Protein AF-A0A2H9VP97-F1 (afdb_monomer_lite)

Foldseek 3Di:
DPDADFAPVCVPPDADKWWKWKKKAWDPFKDWPWKDKLRHTDPQVVQADPVDNRMGIQPPPRIHIHGAHPQAMKIWTWMFGAAQIWMFMWMAINNHTFPDPRLIFGADNRGIGIDTDGTD

Structure (mmCIF, N/CA/C/O backbone):
data_AF-A0A2H9VP97-F1
#
_entry.id   AF-A0A2H9VP97-F1
#
loop_
_atom_site.group_PDB
_atom_site.id
_atom_site.type_symbol
_atom_site.label_atom_id
_atom_site.label_alt_id
_atom_site.label_comp_id
_atom_site.label_asym_id
_atom_site.label_entity_id
_atom_site.label_seq_id
_atom_site.pdbx_PDB_ins_code
_atom_site.Cartn_x
_atom_site.Cartn_y
_atom_site.Cartn_z
_atom_site.occupancy
_atom_site.B_iso_or_equiv
_atom_site.auth_seq_id
_atom_site.auth_comp_id
_atom_site.auth_asym_id
_atom_site.auth_atom_id
_atom_site.pdbx_PDB_model_num
ATOM 1 N N . MET A 1 1 ? -18.222 14.584 13.424 1.00 40.47 1 MET A N 1
ATOM 2 C CA . MET A 1 1 ? -17.107 13.736 12.941 1.00 40.47 1 MET A CA 1
ATOM 3 C C . MET A 1 1 ? -17.098 13.797 11.422 1.00 40.47 1 MET A C 1
ATOM 5 O O . MET A 1 1 ? -18.167 13.653 10.844 1.00 40.47 1 MET A O 1
ATOM 9 N N . LYS A 1 2 ? -15.960 14.079 10.770 1.00 40.41 2 LYS A N 1
ATOM 10 C CA . LYS A 1 2 ? -15.872 13.975 9.302 1.00 40.41 2 LYS A CA 1
ATOM 11 C C . LYS A 1 2 ? -15.988 12.495 8.935 1.00 40.41 2 LYS A C 1
ATOM 13 O O . LYS A 1 2 ? -15.201 11.700 9.439 1.00 40.41 2 LYS A O 1
ATOM 18 N N . ALA A 1 3 ? -16.969 12.139 8.110 1.00 53.12 3 ALA A N 1
ATOM 19 C CA . ALA A 1 3 ? -17.023 10.813 7.510 1.00 53.12 3 ALA A CA 1
ATOM 20 C C . ALA A 1 3 ? -15.741 10.615 6.689 1.00 53.12 3 ALA A C 1
ATOM 22 O O . ALA A 1 3 ? -15.399 11.460 5.859 1.00 53.12 3 ALA A O 1
ATOM 23 N N . PHE A 1 4 ? -14.992 9.555 6.976 1.00 62.47 4 PHE A N 1
ATOM 24 C CA . PHE A 1 4 ? -13.861 9.167 6.144 1.00 62.47 4 PHE A CA 1
ATOM 25 C C . PHE A 1 4 ? -14.403 8.504 4.877 1.00 62.47 4 PHE A C 1
ATOM 27 O O . PHE A 1 4 ? -15.398 7.780 4.919 1.00 62.47 4 PHE A O 1
ATOM 34 N N . LYS A 1 5 ? -13.800 8.827 3.732 1.00 69.25 5 LYS A N 1
ATOM 35 C CA . LYS A 1 5 ? -14.259 8.347 2.429 1.00 69.25 5 LYS A CA 1
ATOM 36 C C . LYS A 1 5 ? -13.785 6.905 2.244 1.00 69.25 5 LYS A C 1
ATOM 38 O O . LYS A 1 5 ? -12.589 6.682 2.084 1.00 69.25 5 LYS A O 1
ATOM 43 N N . ILE A 1 6 ? -14.721 5.964 2.278 1.00 72.62 6 ILE A N 1
ATOM 44 C CA . ILE A 1 6 ? -14.488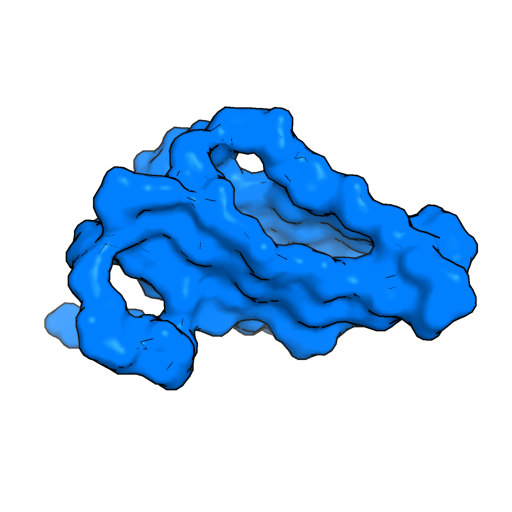 4.560 1.924 1.00 72.62 6 ILE A CA 1
ATOM 45 C C . ILE A 1 6 ? -14.619 4.376 0.405 1.00 72.62 6 ILE A C 1
ATOM 47 O O . ILE A 1 6 ? -15.330 5.128 -0.265 1.00 72.62 6 ILE A O 1
ATOM 51 N N . HIS A 1 7 ? -13.896 3.407 -0.135 1.00 78.69 7 HIS A N 1
ATOM 52 C CA . HIS A 1 7 ? -13.940 2.976 -1.525 1.00 78.69 7 HIS A CA 1
ATOM 53 C C . HIS A 1 7 ? -15.324 2.386 -1.841 1.00 78.69 7 HIS A C 1
ATOM 55 O O . HIS A 1 7 ? -15.974 1.820 -0.963 1.00 78.69 7 HIS A O 1
ATOM 61 N N . GLU A 1 8 ? -15.793 2.504 -3.086 1.00 78.12 8 GLU A N 1
ATOM 62 C CA . GLU A 1 8 ? -17.148 2.064 -3.476 1.00 78.12 8 GLU A CA 1
ATOM 63 C C . GLU A 1 8 ? -17.367 0.558 -3.264 1.00 78.12 8 GLU A C 1
ATOM 65 O O . GLU A 1 8 ? -18.474 0.116 -2.966 1.00 78.12 8 GLU A O 1
ATOM 70 N N . THR A 1 9 ? -16.291 -0.226 -3.313 1.00 76.62 9 THR A N 1
ATOM 71 C CA . THR A 1 9 ? -16.301 -1.668 -3.017 1.00 76.62 9 THR A CA 1
ATOM 72 C C . THR A 1 9 ? -16.648 -2.000 -1.563 1.00 76.62 9 THR A C 1
ATOM 74 O O . THR A 1 9 ? -16.930 -3.155 -1.264 1.00 76.62 9 THR A O 1
ATOM 77 N N . ALA A 1 10 ? -16.644 -1.016 -0.658 1.00 77.25 10 ALA A N 1
ATOM 78 C CA . ALA A 1 10 ? -17.005 -1.189 0.750 1.00 77.25 10 ALA A CA 1
ATOM 79 C C . ALA A 1 10 ? -18.509 -1.072 1.022 1.00 77.25 10 ALA A C 1
ATOM 81 O O . ALA A 1 10 ? -18.945 -1.262 2.160 1.00 77.25 10 ALA A O 1
ATOM 82 N N . LEU A 1 11 ? -19.316 -0.690 0.026 1.00 80.50 11 LEU A N 1
ATOM 83 C CA . LEU A 1 11 ? -20.750 -0.493 0.222 1.00 80.50 11 LEU A CA 1
ATOM 84 C C . LEU A 1 11 ? -21.415 -1.809 0.656 1.00 80.50 11 LEU A C 1
ATOM 86 O O . LEU A 1 11 ? -21.363 -2.811 -0.048 1.00 80.50 11 LEU A O 1
ATOM 90 N N . GLY A 1 12 ? -22.045 -1.796 1.835 1.00 81.62 12 GLY A N 1
ATOM 91 C CA . GLY A 1 12 ? -22.686 -2.977 2.427 1.00 81.62 12 GLY A CA 1
ATOM 92 C C . GLY A 1 12 ? -21.746 -3.905 3.208 1.00 81.62 12 GLY A C 1
ATOM 93 O O . GLY A 1 12 ? -22.217 -4.883 3.784 1.00 81.62 12 GLY A O 1
ATOM 94 N N . VAL A 1 13 ? -20.447 -3.595 3.282 1.00 84.38 13 VAL A N 1
ATOM 95 C CA . VAL A 1 13 ? -19.471 -4.342 4.085 1.00 84.38 13 VAL A CA 1
ATOM 96 C C . VAL A 1 13 ? -19.495 -3.841 5.533 1.00 84.38 13 VAL A C 1
ATOM 98 O O . VAL A 1 13 ? -19.439 -2.640 5.794 1.00 84.38 13 VAL A O 1
ATOM 101 N N . THR A 1 14 ? -19.578 -4.761 6.496 1.00 85.44 14 THR A N 1
ATOM 102 C CA . THR A 1 14 ? -19.578 -4.448 7.935 1.00 85.44 14 THR A CA 1
ATOM 103 C C . THR A 1 14 ? -18.209 -4.693 8.561 1.00 85.44 14 THR A C 1
ATOM 105 O O . THR A 1 14 ? -17.591 -5.726 8.307 1.00 85.44 14 THR A O 1
ATOM 108 N N . GLY A 1 15 ? -17.769 -3.802 9.448 1.00 86.81 15 GLY A N 1
ATOM 109 C CA . GLY A 1 15 ? -16.501 -3.942 10.159 1.00 86.81 15 GLY A CA 1
ATOM 110 C C . GLY A 1 15 ? -16.276 -2.850 11.203 1.00 86.81 15 GLY A C 1
ATOM 111 O O . GLY A 1 15 ? -17.138 -2.000 11.434 1.00 86.81 15 GLY A O 1
ATOM 112 N N . THR A 1 16 ? -15.101 -2.868 11.822 1.00 90.50 16 THR A N 1
ATOM 113 C CA . THR A 1 16 ? -14.668 -1.892 12.827 1.00 90.50 16 THR A CA 1
ATOM 114 C C . THR A 1 16 ? -13.791 -0.831 12.172 1.00 90.50 16 THR A C 1
ATOM 116 O O . THR A 1 16 ? -12.843 -1.157 11.465 1.00 90.50 16 THR A O 1
ATOM 119 N N . GLY A 1 17 ? -14.068 0.450 12.420 1.00 89.75 17 GLY A N 1
ATOM 120 C CA . GLY A 1 17 ? -13.187 1.530 11.973 1.00 89.75 17 GLY A CA 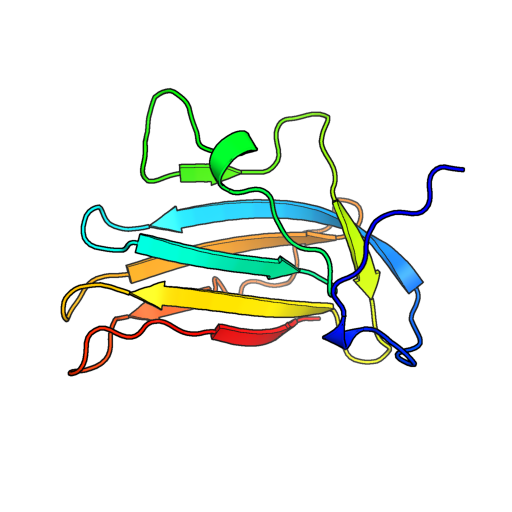1
ATOM 121 C C . GLY A 1 17 ? -11.840 1.485 12.700 1.00 89.75 17 GLY A C 1
ATOM 122 O O . GLY A 1 17 ? -11.803 1.490 13.929 1.00 89.75 17 GLY A O 1
ATOM 123 N N . VAL A 1 18 ? -10.738 1.469 11.954 1.00 90.19 18 VAL A N 1
ATOM 124 C CA . VAL A 1 18 ? -9.371 1.402 12.486 1.00 90.19 18 VAL A CA 1
ATOM 125 C C . VAL A 1 18 ? -8.472 2.471 11.873 1.00 90.19 18 VAL A C 1
ATOM 127 O O . VAL A 1 18 ? -8.699 2.938 10.756 1.00 90.19 18 VAL A O 1
ATOM 130 N N . LYS A 1 19 ? -7.433 2.867 12.612 1.00 91.88 19 LYS A N 1
ATOM 131 C CA . LYS A 1 19 ? -6.389 3.781 12.137 1.00 91.88 19 LYS A CA 1
ATOM 132 C C . LYS A 1 19 ? -5.318 2.998 11.399 1.00 91.88 19 LYS A C 1
ATOM 134 O O . LYS A 1 19 ? -4.836 2.000 11.919 1.00 91.88 19 LYS A O 1
ATOM 139 N N . ILE A 1 20 ? -4.915 3.476 10.234 1.00 90.69 20 ILE A N 1
ATOM 140 C CA . ILE A 1 20 ? -3.956 2.813 9.356 1.00 90.69 20 ILE A CA 1
ATOM 141 C C . ILE A 1 20 ? -2.792 3.760 9.099 1.00 90.69 20 ILE A C 1
ATOM 143 O O . ILE A 1 20 ? -2.982 4.926 8.739 1.00 90.69 20 ILE A O 1
ATOM 147 N N . THR A 1 21 ? -1.588 3.224 9.245 1.00 92.12 21 THR A N 1
ATOM 148 C CA . THR A 1 21 ? -0.358 3.802 8.704 1.00 92.12 21 THR A CA 1
ATOM 149 C C . THR A 1 21 ? 0.305 2.787 7.793 1.00 92.12 21 THR A C 1
ATOM 151 O O . THR A 1 21 ? 0.203 1.583 8.029 1.00 92.12 21 THR A O 1
ATOM 154 N N . TYR A 1 22 ? 1.006 3.258 6.769 1.00 92.19 22 TYR A N 1
ATOM 155 C CA . TYR A 1 22 ? 1.697 2.382 5.835 1.00 92.19 22 TYR A CA 1
ATOM 156 C C . TYR A 1 22 ? 3.025 2.974 5.360 1.00 92.19 22 TYR A C 1
ATOM 158 O O . TYR A 1 22 ? 3.252 4.186 5.434 1.00 92.19 22 TYR A O 1
ATOM 166 N N . LYS A 1 23 ? 3.874 2.098 4.821 1.00 92.75 23 LYS A N 1
ATOM 167 C CA . LYS A 1 23 ? 5.056 2.443 4.036 1.00 92.75 23 LYS A CA 1
ATOM 168 C C . LYS A 1 23 ? 5.161 1.511 2.837 1.00 92.75 23 LYS A C 1
ATOM 170 O O . LYS A 1 23 ? 5.236 0.298 3.000 1.00 92.75 23 LYS A O 1
ATOM 175 N N . LEU A 1 24 ? 5.193 2.096 1.651 1.00 92.50 24 LEU A N 1
ATOM 176 C CA . LEU A 1 24 ? 5.394 1.438 0.373 1.00 92.50 24 LEU A CA 1
ATOM 177 C C . LEU A 1 24 ? 6.763 1.836 -0.181 1.00 92.50 24 LEU A C 1
ATOM 179 O O . LEU A 1 24 ? 7.072 3.022 -0.295 1.00 92.50 24 LEU A O 1
ATOM 183 N N . VAL A 1 25 ? 7.573 0.846 -0.537 1.00 93.06 25 VAL A N 1
ATOM 184 C CA . VAL A 1 25 ? 8.866 1.024 -1.206 1.00 93.06 25 VAL A CA 1
ATOM 185 C C . VAL A 1 25 ? 8.831 0.239 -2.506 1.00 93.06 25 VAL A C 1
ATOM 187 O O . VAL A 1 25 ? 8.452 -0.926 -2.489 1.00 93.06 25 VAL A O 1
ATOM 190 N N . LYS A 1 26 ? 9.224 0.842 -3.624 1.00 91.88 26 LYS A N 1
ATOM 191 C CA . LYS A 1 26 ? 9.233 0.185 -4.939 1.00 91.88 26 LYS A CA 1
ATOM 192 C C . LYS A 1 26 ? 10.583 0.307 -5.638 1.00 91.88 26 LYS A C 1
ATOM 194 O O . LYS A 1 26 ? 11.404 1.139 -5.266 1.00 91.88 26 LYS A O 1
ATOM 199 N N . THR A 1 27 ? 10.814 -0.473 -6.684 1.00 91.06 27 THR A N 1
ATOM 200 C CA . THR A 1 27 ? 11.908 -0.210 -7.624 1.00 91.06 27 THR A CA 1
ATOM 201 C C . THR A 1 27 ? 11.535 0.915 -8.602 1.00 91.06 27 THR A C 1
ATOM 203 O O . THR A 1 27 ? 10.365 1.275 -8.774 1.00 91.06 27 THR A O 1
ATOM 206 N N . GLY A 1 28 ? 12.543 1.532 -9.229 1.00 89.50 28 GLY A N 1
ATOM 207 C CA . GLY A 1 28 ? 12.353 2.692 -10.114 1.00 89.50 28 GLY A CA 1
ATOM 208 C C . GLY A 1 28 ? 11.542 2.405 -11.381 1.00 89.50 28 GLY A C 1
ATOM 209 O O . GLY A 1 28 ? 10.946 3.315 -11.949 1.00 89.50 28 GLY A O 1
ATOM 210 N N . ASP A 1 29 ? 11.496 1.146 -11.801 1.00 88.12 29 ASP A N 1
ATOM 211 C CA . ASP A 1 29 ? 10.765 0.641 -12.962 1.00 88.12 29 ASP A CA 1
ATOM 212 C C . ASP A 1 29 ? 9.306 0.266 -12.664 1.00 88.12 29 ASP A C 1
ATOM 214 O O . ASP A 1 29 ? 8.574 -0.051 -13.598 1.00 88.12 29 ASP A O 1
ATOM 218 N N . VAL A 1 30 ? 8.877 0.332 -11.399 1.00 90.25 30 VAL A N 1
ATOM 219 C CA . VAL A 1 30 ? 7.487 0.098 -10.985 1.00 90.25 30 VAL A CA 1
ATOM 220 C C . VAL A 1 30 ? 6.721 1.419 -10.917 1.00 90.25 30 VAL A C 1
ATOM 222 O O . VAL A 1 30 ? 7.223 2.420 -10.393 1.00 90.25 30 VAL A O 1
ATOM 225 N N . SER A 1 31 ? 5.481 1.427 -11.399 1.00 90.75 31 SER A N 1
ATOM 226 C CA . SER A 1 31 ? 4.507 2.503 -11.231 1.00 90.75 31 SER A CA 1
ATOM 227 C C . SER A 1 31 ? 3.268 1.981 -10.504 1.00 90.75 31 SER A C 1
ATOM 229 O O . SER A 1 31 ? 2.682 0.972 -10.883 1.00 90.75 31 SER A O 1
ATOM 231 N N . MET A 1 32 ? 2.865 2.677 -9.442 1.00 90.19 32 MET A N 1
ATOM 232 C CA . MET A 1 32 ? 1.640 2.362 -8.706 1.00 90.19 32 MET A CA 1
ATOM 233 C C . MET A 1 32 ? 0.479 3.120 -9.345 1.00 90.19 32 MET A C 1
ATOM 235 O O . MET A 1 32 ? 0.550 4.346 -9.461 1.00 90.19 32 MET A O 1
ATOM 239 N N . ALA A 1 33 ? -0.564 2.406 -9.761 1.00 88.25 33 ALA A N 1
ATOM 240 C CA . ALA A 1 33 ? -1.782 3.004 -10.296 1.00 88.25 33 ALA A CA 1
ATOM 241 C C . ALA A 1 33 ? -2.710 3.443 -9.157 1.00 88.25 33 ALA A C 1
ATOM 243 O O . ALA A 1 33 ? -3.130 4.601 -9.112 1.00 88.25 33 ALA A O 1
ATOM 244 N N . ASP A 1 34 ? -2.958 2.547 -8.202 1.00 89.62 34 ASP A N 1
ATOM 245 C CA . ASP A 1 34 ? -3.718 2.834 -6.991 1.00 89.62 34 ASP A CA 1
ATOM 246 C C . ASP A 1 34 ? -3.305 1.920 -5.825 1.00 89.62 34 ASP A C 1
ATOM 248 O O . ASP A 1 34 ? -2.573 0.939 -5.982 1.00 89.62 34 ASP A O 1
ATOM 252 N N . LEU A 1 35 ? -3.738 2.313 -4.629 1.00 91.00 35 LEU A N 1
ATOM 253 C CA . LEU A 1 35 ? -3.606 1.546 -3.400 1.00 91.00 35 LEU A CA 1
ATOM 254 C C . LEU A 1 35 ? -4.814 1.853 -2.513 1.00 91.00 35 LEU A C 1
ATOM 256 O O . LEU A 1 35 ? -5.166 3.017 -2.307 1.00 91.00 35 LEU A O 1
ATOM 260 N N . SER A 1 36 ? -5.413 0.819 -1.937 1.00 91.62 36 SER A N 1
ATOM 261 C CA . SER A 1 36 ? -6.403 0.937 -0.875 1.00 91.62 36 SER A CA 1
ATOM 262 C C . SER A 1 36 ? -6.108 -0.038 0.262 1.00 91.62 36 SER A C 1
ATOM 264 O O . SER A 1 36 ? -5.656 -1.161 0.042 1.00 91.62 36 SER A O 1
ATOM 266 N N . ILE A 1 37 ? -6.340 0.416 1.495 1.00 91.06 37 ILE A N 1
ATOM 267 C CA . ILE A 1 37 ? -6.136 -0.376 2.714 1.00 91.06 37 ILE A CA 1
ATOM 268 C C . ILE A 1 37 ? -7.374 -0.210 3.596 1.00 91.06 37 ILE A C 1
ATOM 270 O O . ILE A 1 37 ? -7.767 0.912 3.913 1.00 91.06 37 ILE A O 1
ATOM 274 N N . GLY A 1 38 ? -8.021 -1.315 3.964 1.00 90.19 38 GLY A N 1
ATOM 275 C CA . GLY A 1 38 ? -9.291 -1.321 4.695 1.00 90.19 38 GLY A CA 1
ATOM 276 C C . GLY A 1 38 ? -10.402 -0.610 3.932 1.00 90.19 38 GLY A C 1
ATOM 277 O O . GLY A 1 38 ? -11.174 0.137 4.525 1.00 90.19 38 GLY A O 1
ATOM 278 N N . HIS A 1 39 ? -10.428 -0.773 2.607 1.00 90.38 39 HIS A N 1
ATOM 279 C CA . HIS A 1 39 ? -11.270 -0.001 1.689 1.00 90.38 39 HIS A CA 1
ATOM 280 C C . HIS A 1 39 ? -11.073 1.513 1.750 1.00 90.38 39 HIS A C 1
ATOM 282 O O . HIS A 1 39 ? -11.964 2.264 1.366 1.00 90.38 39 HIS A O 1
ATOM 288 N N . THR A 1 40 ? -9.929 2.000 2.208 1.00 90.62 40 THR A N 1
ATOM 289 C CA . THR A 1 40 ? -9.636 3.432 2.173 1.00 90.62 40 THR A CA 1
ATOM 290 C C . THR A 1 40 ? -8.633 3.712 1.071 1.00 90.62 40 THR A C 1
ATOM 292 O O . THR A 1 40 ? -7.517 3.193 1.143 1.00 90.62 40 THR A O 1
ATOM 295 N N . PRO A 1 41 ? -9.001 4.514 0.051 1.00 91.06 41 PRO A N 1
ATOM 296 C CA . PRO A 1 41 ? -8.070 4.917 -0.990 1.00 91.06 41 PRO A CA 1
ATOM 297 C C . PRO A 1 41 ? -6.915 5.712 -0.384 1.00 91.06 41 PRO A C 1
ATOM 299 O O . PRO A 1 41 ? -7.132 6.651 0.389 1.00 91.06 41 PRO A O 1
ATOM 302 N N . ILE A 1 42 ? -5.698 5.348 -0.761 1.00 91.06 42 ILE A N 1
ATOM 303 C CA . ILE A 1 42 ? -4.478 6.016 -0.332 1.00 91.06 42 ILE A CA 1
ATOM 304 C C . ILE A 1 42 ? -4.093 7.078 -1.362 1.00 91.06 42 ILE A C 1
ATOM 306 O O . ILE A 1 42 ? -4.017 6.807 -2.561 1.00 91.06 42 ILE A O 1
ATOM 310 N N . ASP A 1 43 ? -3.809 8.296 -0.899 1.00 91.06 43 ASP A N 1
ATOM 311 C CA . ASP A 1 43 ? -3.313 9.366 -1.764 1.00 91.06 43 ASP A CA 1
ATOM 312 C C . ASP A 1 43 ? -1.788 9.274 -1.886 1.00 91.06 43 ASP A C 1
ATOM 314 O O . ASP A 1 43 ? -1.028 9.945 -1.183 1.00 91.06 43 ASP A O 1
ATOM 318 N N . LEU A 1 44 ? -1.335 8.428 -2.814 1.00 90.75 44 LEU A N 1
ATOM 319 C CA . LEU A 1 44 ? 0.089 8.216 -3.072 1.00 90.75 44 LEU A CA 1
ATOM 320 C C . LEU A 1 44 ? 0.818 9.511 -3.460 1.00 90.75 44 LEU A C 1
ATOM 322 O O . LEU A 1 44 ? 1.985 9.674 -3.121 1.00 90.75 44 LEU A O 1
ATOM 326 N N . LYS A 1 45 ? 0.159 10.468 -4.128 1.00 90.38 45 LYS A N 1
ATOM 327 C CA . LYS A 1 45 ? 0.808 11.735 -4.512 1.00 90.38 45 LYS A CA 1
ATOM 328 C C . LYS A 1 45 ? 1.118 12.587 -3.289 1.00 90.38 45 LYS A C 1
ATOM 330 O O . LYS A 1 45 ? 2.191 13.182 -3.205 1.00 90.38 45 LYS A O 1
ATOM 335 N N . LYS A 1 46 ? 0.189 12.643 -2.335 1.00 90.50 46 LYS A N 1
ATOM 336 C CA . LYS A 1 46 ? 0.387 13.357 -1.068 1.00 90.50 46 LYS A CA 1
ATOM 337 C C . LYS A 1 46 ? 1.454 12.688 -0.195 1.00 90.50 46 LYS A C 1
ATOM 339 O O . LYS A 1 46 ? 2.232 13.378 0.476 1.00 90.50 46 LYS A O 1
ATOM 344 N N . ASP A 1 47 ? 1.493 11.362 -0.225 1.00 93.00 47 ASP A N 1
ATOM 345 C CA . ASP A 1 47 ? 2.321 10.548 0.663 1.00 93.00 47 ASP A CA 1
ATOM 346 C C . ASP A 1 47 ? 3.696 10.193 0.084 1.00 93.00 47 ASP A C 1
ATOM 348 O O . ASP A 1 47 ? 4.514 9.591 0.781 1.00 93.00 47 ASP A O 1
ATOM 352 N N . GLN A 1 48 ? 3.998 10.621 -1.145 1.00 94.12 48 GLN A N 1
ATOM 353 C CA . GLN A 1 48 ? 5.325 10.475 -1.736 1.00 94.12 48 GLN A CA 1
ATOM 354 C C . GLN A 1 48 ? 6.388 11.179 -0.877 1.00 94.12 48 GLN A C 1
ATOM 356 O O . GLN A 1 48 ? 6.207 12.313 -0.390 1.00 94.12 48 GLN A O 1
ATOM 361 N N . ASP A 1 49 ? 7.501 10.480 -0.659 1.00 92.50 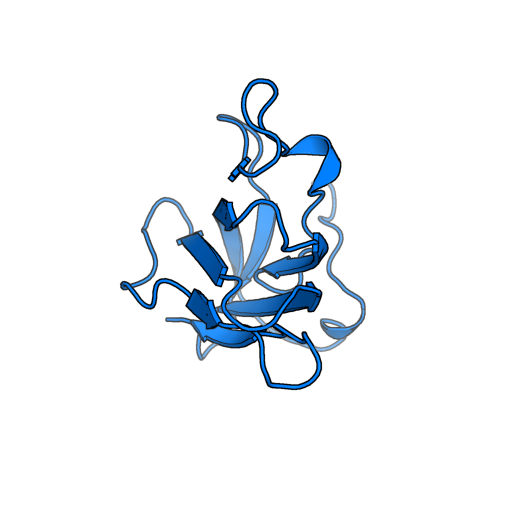49 ASP A N 1
ATOM 362 C CA . ASP A 1 49 ? 8.684 11.056 -0.044 1.00 92.50 49 ASP A CA 1
ATOM 363 C C . ASP A 1 49 ? 9.271 12.129 -0.975 1.00 92.50 49 ASP A C 1
ATOM 365 O O . ASP A 1 49 ? 9.281 11.997 -2.197 1.00 92.50 49 ASP A O 1
ATOM 369 N N . LYS A 1 50 ? 9.722 13.242 -0.395 1.00 90.69 50 LYS A N 1
ATOM 370 C CA . LYS A 1 50 ? 10.247 14.373 -1.171 1.00 90.69 50 LYS A CA 1
ATOM 371 C C . LYS A 1 50 ? 11.672 14.132 -1.664 1.00 90.69 50 LYS A C 1
ATOM 373 O O . LYS A 1 50 ? 12.109 14.842 -2.565 1.00 90.69 50 LYS A O 1
ATOM 378 N N . THR A 1 51 ? 12.407 13.213 -1.039 1.00 93.25 51 THR A N 1
ATOM 379 C CA . THR A 1 51 ? 13.808 12.924 -1.369 1.00 93.25 51 THR A CA 1
ATOM 380 C C . THR A 1 51 ? 13.972 11.611 -2.126 1.00 93.25 51 THR A C 1
ATOM 382 O O . THR A 1 51 ? 15.003 11.423 -2.769 1.00 93.25 51 THR A O 1
ATOM 385 N N . ASP A 1 52 ? 12.960 10.739 -2.109 1.00 94.31 52 ASP A N 1
ATOM 386 C CA . ASP A 1 52 ? 12.954 9.480 -2.849 1.00 94.31 52 ASP A CA 1
ATOM 387 C C . ASP A 1 52 ? 11.586 9.204 -3.490 1.00 94.31 52 ASP A C 1
ATOM 389 O O . ASP A 1 52 ? 10.619 8.819 -2.833 1.00 94.31 52 ASP A O 1
ATOM 393 N N . ASN A 1 53 ? 11.524 9.322 -4.817 1.00 93.06 53 ASN A N 1
ATOM 394 C CA . ASN A 1 53 ? 10.304 9.079 -5.591 1.00 93.06 53 ASN A CA 1
ATOM 395 C C . ASN A 1 53 ? 9.815 7.618 -5.543 1.00 93.06 53 ASN A C 1
ATOM 397 O O . ASN A 1 53 ? 8.736 7.323 -6.065 1.00 93.06 53 ASN A O 1
ATOM 401 N N . ASN A 1 54 ? 10.597 6.708 -4.960 1.00 94.75 54 ASN A N 1
ATOM 402 C CA . ASN A 1 54 ? 10.265 5.298 -4.807 1.00 94.75 54 ASN A CA 1
ATOM 403 C C . ASN A 1 54 ? 9.707 4.938 -3.428 1.00 94.75 54 ASN A C 1
ATOM 405 O O . ASN A 1 54 ? 9.407 3.767 -3.186 1.00 94.75 54 ASN A O 1
ATOM 409 N N . VAL A 1 55 ? 9.556 5.919 -2.538 1.00 94.56 55 VAL A N 1
ATOM 410 C CA . VAL A 1 55 ? 9.007 5.723 -1.198 1.00 94.56 55 VAL A CA 1
ATOM 411 C C . VAL A 1 55 ? 7.718 6.523 -1.048 1.00 94.56 55 VAL A C 1
ATOM 413 O O . VAL A 1 55 ? 7.667 7.717 -1.335 1.00 94.56 55 VAL A O 1
ATOM 416 N N . PHE A 1 56 ? 6.673 5.860 -0.561 1.00 94.12 56 PHE A N 1
ATOM 417 C CA . PHE A 1 56 ? 5.390 6.467 -0.212 1.00 94.12 56 PHE A CA 1
ATOM 418 C C . PHE A 1 56 ? 5.032 6.033 1.198 1.00 94.12 56 PHE A C 1
ATOM 420 O O . PHE A 1 56 ? 5.093 4.846 1.509 1.00 94.12 56 PHE A O 1
ATOM 427 N N . GLN A 1 57 ? 4.670 6.960 2.072 1.00 93.75 57 GLN A N 1
ATOM 428 C CA . GLN A 1 57 ? 4.363 6.609 3.454 1.00 93.75 57 GLN A CA 1
ATOM 429 C C . GLN A 1 57 ? 3.419 7.610 4.098 1.00 93.75 57 GLN A C 1
ATOM 431 O O . GLN A 1 57 ? 3.461 8.809 3.811 1.00 93.75 57 GLN A O 1
ATOM 436 N N . SER A 1 58 ? 2.618 7.110 5.037 1.00 91.44 58 SER A N 1
ATOM 437 C CA . SER A 1 58 ? 1.821 7.958 5.916 1.00 91.44 58 SER A CA 1
ATOM 438 C C . SER A 1 58 ? 2.733 8.965 6.617 1.00 91.44 58 SER A C 1
ATOM 440 O O . SER A 1 58 ? 3.677 8.582 7.309 1.00 91.44 58 SER A O 1
ATO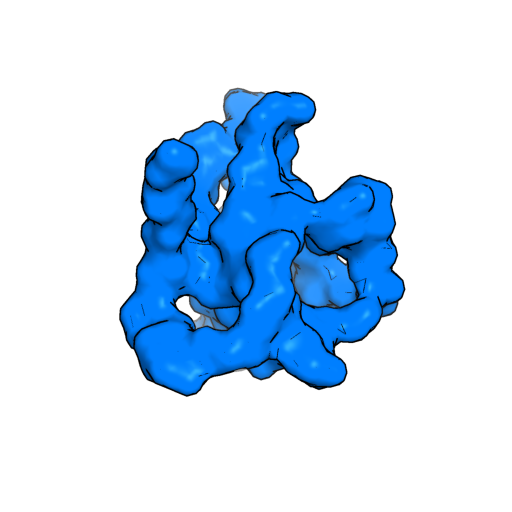M 442 N N . LYS A 1 59 ? 2.483 10.264 6.434 1.00 85.31 59 LYS A N 1
ATOM 443 C CA . LYS A 1 59 ? 3.261 11.305 7.128 1.00 85.31 59 LYS A CA 1
ATOM 444 C C . LYS A 1 59 ? 2.846 11.351 8.594 1.00 85.31 59 LYS A C 1
ATOM 446 O O . LYS A 1 59 ? 1.684 11.104 8.873 1.00 85.31 59 LYS A O 1
ATOM 451 N N . ASN A 1 60 ? 3.774 11.693 9.491 1.00 60.31 60 ASN A N 1
ATOM 452 C CA . ASN A 1 60 ? 3.738 11.481 10.953 1.00 60.31 60 ASN A CA 1
ATOM 453 C C . ASN A 1 60 ? 2.437 11.834 11.727 1.00 60.31 60 ASN A C 1
ATOM 455 O O . ASN A 1 60 ? 2.286 11.353 12.842 1.00 60.31 60 ASN A O 1
ATOM 459 N N . ASP A 1 61 ? 1.477 12.558 11.137 1.00 62.28 61 ASP A N 1
ATOM 460 C CA . ASP A 1 61 ? 0.150 12.858 11.717 1.00 62.28 61 ASP A CA 1
ATOM 461 C C . ASP A 1 61 ? -1.050 12.481 10.812 1.00 62.28 61 ASP A C 1
ATOM 463 O O . ASP A 1 61 ? -2.214 12.629 11.184 1.00 62.28 61 ASP A O 1
ATOM 467 N N . SER A 1 62 ? -0.794 12.017 9.587 1.00 69.50 62 SER A N 1
ATOM 468 C CA . SER A 1 62 ? -1.801 11.602 8.608 1.00 69.50 62 SER A CA 1
ATOM 469 C C . SER A 1 62 ? -2.040 10.101 8.720 1.00 69.50 62 SER A C 1
ATOM 471 O O . SER A 1 62 ? -1.342 9.299 8.109 1.00 69.50 62 SER A O 1
ATOM 473 N N . GLN A 1 63 ? -3.044 9.733 9.509 1.00 83.31 63 GLN A N 1
ATOM 474 C CA . GLN A 1 63 ? -3.578 8.375 9.536 1.00 83.31 63 GLN A CA 1
ATOM 475 C C . GLN A 1 63 ? -4.729 8.259 8.545 1.00 83.31 63 GLN A C 1
ATOM 477 O O . GLN A 1 63 ? -5.563 9.163 8.433 1.00 83.31 63 GLN A O 1
ATOM 482 N N . TYR A 1 64 ? -4.801 7.121 7.871 1.00 89.62 64 TYR A N 1
ATOM 483 C CA . TYR A 1 64 ? -6.000 6.737 7.145 1.00 89.62 64 TYR A CA 1
ATOM 484 C C . TYR A 1 64 ? -6.965 6.066 8.121 1.00 89.62 64 TYR A C 1
ATOM 486 O O . TYR A 1 64 ? -6.550 5.377 9.050 1.00 89.62 64 TYR A O 1
ATOM 494 N N . LEU A 1 65 ? -8.260 6.298 7.941 1.00 90.44 65 LEU A N 1
ATOM 495 C CA . LEU A 1 65 ? -9.297 5.541 8.635 1.00 90.44 65 LEU A CA 1
ATOM 496 C C . LEU A 1 65 ? -9.821 4.516 7.654 1.00 90.44 65 LEU A C 1
ATOM 498 O O . LEU A 1 65 ? -10.292 4.928 6.599 1.00 90.44 65 LEU A O 1
ATOM 502 N N . GLY A 1 66 ? -9.730 3.233 7.981 1.00 89.00 66 GLY A N 1
ATOM 503 C CA . GLY A 1 66 ? -10.270 2.155 7.157 1.00 89.00 66 GLY A CA 1
ATOM 504 C C . GLY A 1 66 ? -11.084 1.165 7.966 1.00 89.00 66 GLY A C 1
ATOM 505 O O . GLY A 1 66 ? -11.254 1.307 9.177 1.00 89.00 66 GLY A O 1
ATOM 506 N N . LEU A 1 67 ? -11.640 0.190 7.266 1.00 90.88 67 LEU A N 1
ATOM 507 C CA . LEU A 1 67 ? -12.541 -0.811 7.798 1.00 90.88 67 LEU A CA 1
ATOM 508 C C . LEU A 1 67 ? -11.784 -2.120 8.030 1.00 90.88 67 LEU A C 1
ATOM 510 O O . LEU A 1 67 ? -11.245 -2.714 7.098 1.00 90.88 67 LEU A O 1
ATOM 514 N N . TRP A 1 68 ? -11.757 -2.557 9.284 1.00 89.50 68 TRP A N 1
ATOM 515 C CA . TRP A 1 68 ? -11.317 -3.886 9.683 1.00 89.50 68 TRP A CA 1
ATOM 516 C C . TRP A 1 68 ? -12.506 -4.840 9.670 1.00 89.50 68 TRP A C 1
ATOM 518 O O . TRP A 1 68 ? -13.478 -4.642 10.402 1.00 89.50 68 TRP A O 1
ATOM 528 N N . GLU A 1 69 ? -12.434 -5.883 8.860 1.00 88.88 69 GLU A N 1
ATOM 529 C CA . GLU A 1 69 ? -13.475 -6.899 8.758 1.00 88.88 69 GLU A CA 1
ATOM 530 C C . GLU A 1 69 ? -13.175 -8.066 9.708 1.00 88.88 69 GLU A C 1
ATOM 532 O O . GLU A 1 69 ? -12.065 -8.211 10.216 1.00 88.88 69 GLU A O 1
ATOM 537 N N . GLY A 1 70 ? -14.157 -8.934 9.965 1.00 80.56 70 GLY A N 1
ATOM 538 C CA . GLY A 1 70 ? -14.002 -10.037 10.927 1.00 80.56 70 GLY A CA 1
ATOM 539 C C . GLY A 1 70 ? -12.833 -10.995 10.642 1.00 80.56 70 GLY A C 1
ATOM 540 O O . GLY A 1 70 ? -12.418 -11.726 11.533 1.00 80.56 70 GLY A O 1
ATOM 541 N N . ASN A 1 71 ? -12.297 -10.984 9.422 1.00 75.75 7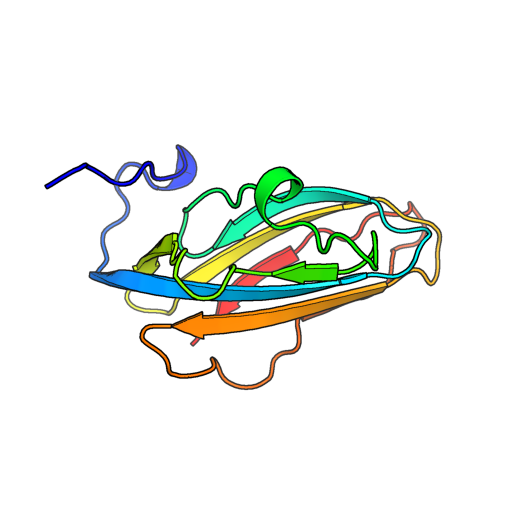1 ASN A N 1
ATOM 542 C CA . ASN A 1 71 ? -11.179 -11.807 8.968 1.00 75.75 71 ASN A CA 1
ATOM 543 C C . ASN A 1 71 ? -9.980 -10.989 8.455 1.00 75.75 71 ASN A C 1
ATOM 545 O O . ASN A 1 71 ? -9.226 -11.503 7.628 1.00 75.75 71 ASN A O 1
ATOM 549 N N . GLY A 1 72 ? -9.849 -9.733 8.894 1.00 86.62 72 GLY A N 1
ATOM 550 C CA . GLY A 1 72 ? -8.676 -8.900 8.644 1.00 86.62 72 GLY A CA 1
ATOM 551 C C . GLY A 1 72 ? -8.976 -7.609 7.893 1.00 86.62 72 GLY A C 1
ATOM 552 O O . GLY A 1 72 ? -10.128 -7.203 7.716 1.00 86.62 72 GLY A O 1
ATOM 553 N N . ILE A 1 73 ? -7.917 -6.957 7.427 1.00 88.31 73 ILE A N 1
ATOM 554 C CA . ILE A 1 73 ? -7.993 -5.754 6.604 1.00 88.31 73 ILE A CA 1
ATOM 555 C C . ILE A 1 73 ? -7.738 -6.089 5.133 1.00 88.31 73 ILE A C 1
ATOM 557 O O . ILE A 1 73 ? -6.767 -6.770 4.802 1.00 88.31 73 ILE A O 1
ATOM 561 N N . LEU A 1 74 ? -8.614 -5.623 4.240 1.00 88.81 74 LEU A N 1
ATOM 562 C CA . LEU A 1 74 ? -8.425 -5.782 2.798 1.00 88.81 74 LEU A CA 1
ATOM 563 C C . LEU A 1 74 ? -7.350 -4.815 2.295 1.00 88.81 74 LEU A C 1
ATOM 565 O O . LEU A 1 74 ? -7.435 -3.614 2.555 1.00 88.81 74 LEU A O 1
ATOM 569 N N . VAL A 1 75 ? -6.379 -5.327 1.548 1.00 89.44 75 VAL A N 1
ATOM 570 C CA . VAL A 1 75 ? -5.390 -4.525 0.826 1.00 89.44 75 VAL A CA 1
ATOM 571 C C . VAL A 1 75 ? -5.554 -4.797 -0.658 1.00 89.44 75 VAL A C 1
ATOM 573 O O . VAL A 1 75 ? -5.455 -5.945 -1.088 1.00 89.44 75 VAL A O 1
ATOM 576 N N . THR A 1 76 ? -5.770 -3.736 -1.428 1.00 89.12 76 THR A N 1
ATOM 577 C CA . THR A 1 76 ? -5.812 -3.792 -2.890 1.00 89.12 76 THR A CA 1
ATOM 578 C C . THR A 1 76 ? -4.794 -2.808 -3.440 1.00 89.12 76 THR A C 1
ATOM 580 O O . THR A 1 76 ? -4.845 -1.630 -3.093 1.00 89.12 76 THR A O 1
ATOM 583 N N . ALA A 1 77 ? -3.868 -3.274 -4.268 1.00 89.00 77 ALA A N 1
ATOM 584 C CA . ALA A 1 77 ? -2.879 -2.442 -4.936 1.00 89.00 77 ALA A CA 1
ATOM 585 C C . ALA A 1 77 ? -2.802 -2.837 -6.407 1.00 89.00 77 ALA A C 1
ATOM 587 O O . ALA A 1 77 ? -2.691 -4.023 -6.706 1.00 89.00 77 ALA A O 1
ATOM 588 N N . HIS A 1 78 ? -2.810 -1.851 -7.299 1.00 88.75 78 HIS A N 1
ATOM 589 C CA . HIS A 1 78 ? -2.585 -2.078 -8.724 1.00 88.75 78 HIS A CA 1
ATOM 590 C C . HIS A 1 78 ? -1.288 -1.411 -9.160 1.00 88.75 78 HIS A C 1
ATOM 592 O O . HIS A 1 78 ? -1.040 -0.234 -8.860 1.00 88.75 78 HIS A O 1
ATOM 598 N N . ALA A 1 79 ? -0.451 -2.151 -9.879 1.00 89.56 79 ALA A N 1
ATOM 599 C CA . ALA A 1 79 ? 0.866 -1.674 -10.271 1.00 89.56 79 ALA A CA 1
ATOM 600 C C . ALA A 1 79 ? 1.331 -2.269 -11.599 1.00 89.56 79 ALA A C 1
ATOM 602 O O . ALA A 1 79 ? 1.017 -3.400 -11.958 1.00 89.56 79 ALA A O 1
ATOM 603 N N . ASN A 1 80 ? 2.136 -1.487 -12.315 1.00 88.25 80 ASN A N 1
ATOM 604 C CA . ASN A 1 80 ? 2.786 -1.896 -13.554 1.00 88.25 80 ASN A CA 1
ATOM 605 C C . ASN A 1 80 ? 4.306 -1.809 -13.394 1.00 88.25 80 ASN A C 1
ATOM 607 O O . ASN A 1 80 ? 4.812 -0.978 -12.640 1.00 88.25 80 ASN A O 1
ATOM 611 N N . GLY A 1 81 ? 5.057 -2.615 -14.135 1.00 84.50 81 GLY A N 1
ATOM 612 C CA . GLY A 1 81 ? 6.514 -2.559 -14.156 1.00 84.50 81 GLY A CA 1
ATOM 613 C C . GLY A 1 81 ? 7.137 -3.435 -15.238 1.00 84.50 81 GLY A C 1
ATOM 614 O O . GLY A 1 81 ? 6.452 -3.987 -16.093 1.00 84.50 81 GLY A O 1
ATOM 615 N N . LYS A 1 82 ? 8.466 -3.565 -15.217 1.00 82.25 82 LYS A N 1
ATOM 616 C CA . LYS A 1 82 ? 9.196 -4.508 -16.081 1.00 82.25 82 LYS A CA 1
ATOM 617 C C . LYS A 1 82 ? 9.443 -5.812 -15.348 1.00 82.25 82 LYS A C 1
ATOM 619 O O . LYS A 1 82 ? 9.605 -5.773 -14.135 1.00 82.25 82 LYS A O 1
ATOM 624 N N . ALA A 1 83 ? 9.554 -6.930 -16.067 1.00 78.38 83 ALA A N 1
ATOM 625 C CA . ALA A 1 83 ? 9.936 -8.227 -15.498 1.00 78.38 83 ALA A CA 1
ATOM 626 C C . ALA A 1 83 ? 11.147 -8.103 -14.540 1.00 78.38 83 ALA A C 1
ATOM 628 O O . ALA A 1 83 ? 12.193 -7.581 -14.927 1.00 78.38 83 ALA A O 1
ATOM 629 N N . GLY A 1 84 ? 10.989 -8.560 -13.292 1.00 75.25 84 GLY A N 1
ATOM 630 C CA . GLY A 1 84 ? 11.979 -8.437 -12.210 1.00 75.25 84 GLY A CA 1
ATOM 631 C C . GLY A 1 84 ? 11.838 -7.201 -11.301 1.00 75.25 84 GLY A C 1
ATOM 632 O O . GLY A 1 84 ? 12.476 -7.152 -10.245 1.00 75.25 84 GLY A O 1
ATOM 633 N N . GLY A 1 85 ? 10.999 -6.227 -11.664 1.00 83.75 85 GLY A N 1
ATOM 634 C CA . GLY A 1 85 ? 10.604 -5.111 -10.802 1.00 83.75 85 GLY A CA 1
ATOM 635 C C . GLY A 1 85 ? 9.855 -5.592 -9.559 1.00 83.75 85 GLY A C 1
ATOM 636 O O . GLY A 1 85 ? 9.181 -6.622 -9.596 1.00 83.75 85 GLY A O 1
ATOM 637 N N . ASN A 1 86 ? 9.997 -4.871 -8.444 1.00 87.50 86 ASN A N 1
ATOM 638 C CA . ASN A 1 86 ? 9.385 -5.261 -7.175 1.00 87.50 86 ASN A CA 1
ATOM 639 C C . ASN A 1 86 ? 8.932 -4.072 -6.322 1.00 87.50 86 ASN A C 1
ATOM 641 O O . ASN A 1 86 ? 9.403 -2.943 -6.473 1.00 87.50 86 ASN A O 1
ATOM 645 N N . TRP A 1 87 ? 8.027 -4.349 -5.387 1.00 89.81 87 TRP A N 1
ATOM 646 C CA . TRP A 1 87 ? 7.642 -3.425 -4.324 1.00 89.81 87 TRP A CA 1
ATOM 647 C C . TRP A 1 87 ? 7.499 -4.149 -2.992 1.00 89.81 87 TRP A C 1
ATOM 649 O O . TRP A 1 87 ? 7.523 -5.370 -2.943 1.00 89.81 87 TRP A O 1
ATOM 659 N N . LYS A 1 88 ? 7.435 -3.390 -1.901 1.00 89.94 88 LYS A N 1
ATOM 660 C CA . LYS A 1 88 ? 7.217 -3.856 -0.535 1.00 89.94 88 LYS A CA 1
ATOM 661 C C . LYS A 1 88 ? 6.262 -2.902 0.162 1.00 89.94 88 LYS A C 1
ATOM 663 O O . LYS A 1 88 ? 6.562 -1.712 0.254 1.00 89.94 88 LYS A O 1
ATOM 668 N N . LEU A 1 89 ? 5.170 -3.424 0.709 1.00 90.06 89 LEU A N 1
ATOM 669 C CA . LEU A 1 89 ? 4.252 -2.677 1.569 1.00 90.06 89 LEU A CA 1
ATOM 670 C C . LEU A 1 89 ? 4.337 -3.175 3.012 1.00 90.06 89 LEU A C 1
ATOM 672 O O . LEU A 1 89 ? 4.356 -4.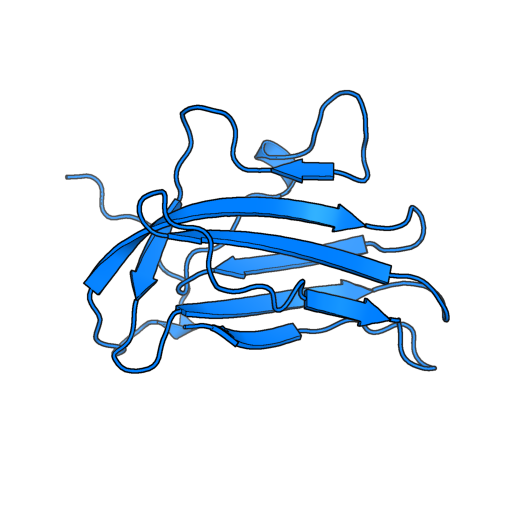371 3.281 1.00 90.06 89 LEU A O 1
ATOM 676 N N . THR A 1 90 ? 4.404 -2.231 3.942 1.00 89.88 90 THR A N 1
ATOM 677 C CA . THR A 1 90 ? 4.343 -2.456 5.386 1.00 89.88 90 THR A CA 1
ATOM 678 C C . THR A 1 90 ? 3.167 -1.669 5.937 1.00 89.88 90 THR A C 1
ATOM 680 O O . THR A 1 90 ? 3.000 -0.499 5.591 1.00 89.88 90 THR A O 1
ATOM 683 N N . ILE A 1 91 ? 2.356 -2.301 6.785 1.00 90.12 91 ILE A N 1
ATOM 684 C CA . ILE A 1 91 ? 1.105 -1.741 7.305 1.00 90.12 91 ILE A CA 1
ATOM 685 C C . ILE A 1 91 ? 1.112 -1.840 8.826 1.00 90.12 91 ILE A C 1
ATOM 687 O O . ILE A 1 91 ? 1.592 -2.814 9.406 1.00 90.12 91 ILE A O 1
ATOM 691 N N . SER A 1 92 ? 0.563 -0.830 9.490 1.00 89.75 92 SER A N 1
ATOM 692 C CA . SER A 1 92 ? 0.229 -0.904 10.908 1.00 89.75 92 SER A CA 1
ATOM 693 C C . SER A 1 92 ? -1.193 -0.424 11.139 1.00 89.75 92 SER A C 1
ATOM 695 O O . SER A 1 92 ? -1.615 0.602 10.600 1.00 89.75 92 SER A O 1
ATOM 697 N N . VAL A 1 93 ? -1.920 -1.173 11.960 1.00 90.06 93 VAL A N 1
ATOM 698 C CA . VAL A 1 93 ? -3.304 -0.913 12.336 1.00 90.06 93 VAL A CA 1
ATOM 699 C C . VAL A 1 93 ? -3.353 -0.561 13.816 1.00 90.06 93 VAL A C 1
ATOM 701 O O . VAL A 1 93 ? -2.862 -1.296 14.664 1.00 90.06 93 VAL A O 1
ATOM 704 N N . ASN A 1 94 ? -3.917 0.604 14.135 1.00 90.38 94 ASN A N 1
ATOM 705 C CA . ASN A 1 94 ? -3.967 1.174 15.484 1.00 90.38 94 ASN A CA 1
ATOM 706 C C . ASN A 1 94 ? -2.593 1.237 16.185 1.00 90.38 94 ASN A C 1
ATOM 708 O O . ASN A 1 94 ? -2.515 1.172 17.408 1.00 90.38 94 ASN A O 1
ATOM 712 N N . GLY A 1 95 ? -1.513 1.394 15.412 1.00 88.31 95 GLY A N 1
ATOM 713 C CA . GLY A 1 95 ? -0.136 1.422 15.917 1.00 88.31 95 GLY A CA 1
ATOM 714 C C . GLY A 1 95 ? 0.525 0.047 16.052 1.00 88.31 95 GLY A C 1
ATOM 715 O O . GLY A 1 95 ? 1.719 -0.009 16.329 1.00 88.31 95 GLY A O 1
ATOM 716 N N . THR A 1 96 ? -0.204 -1.041 15.804 1.00 88.56 96 THR A N 1
ATOM 717 C CA . THR A 1 96 ? 0.339 -2.401 15.779 1.00 88.56 96 THR A CA 1
ATOM 718 C C . THR A 1 96 ? 0.672 -2.790 14.338 1.00 88.56 96 THR A C 1
ATOM 720 O O . THR A 1 96 ? -0.227 -2.775 13.495 1.00 88.56 96 THR A O 1
ATOM 723 N N . PRO A 1 97 ? 1.935 -3.114 14.010 1.00 86.88 97 PRO A N 1
ATOM 724 C CA . PRO A 1 97 ? 2.277 -3.695 12.718 1.00 86.88 97 PRO A CA 1
ATOM 725 C C . PRO A 1 97 ? 1.479 -4.975 12.480 1.00 86.88 97 PRO A C 1
ATOM 727 O O . PRO A 1 97 ? 1.354 -5.794 13.390 1.00 86.88 97 PRO A O 1
ATOM 730 N N . LEU A 1 98 ? 0.936 -5.140 11.276 1.00 85.44 98 LEU A N 1
ATOM 731 C CA . LEU A 1 98 ? 0.406 -6.444 10.876 1.00 85.44 98 LEU A CA 1
ATOM 732 C C . LEU A 1 98 ? 1.576 -7.408 10.709 1.00 85.44 98 LEU A C 1
ATOM 734 O O . LEU A 1 98 ? 2.675 -6.971 10.350 1.00 85.44 98 LEU A O 1
ATOM 738 N N . ASN A 1 99 ? 1.360 -8.687 11.024 1.00 63.00 99 ASN A N 1
ATOM 739 C CA . ASN A 1 99 ? 2.429 -9.676 10.925 1.00 63.00 99 ASN A CA 1
ATOM 740 C C . ASN A 1 99 ? 3.002 -9.686 9.505 1.00 63.00 99 ASN A C 1
ATOM 742 O O . ASN A 1 99 ? 2.255 -9.555 8.537 1.00 63.00 99 ASN A O 1
ATOM 746 N N . ASP A 1 100 ? 4.332 -9.803 9.438 1.00 49.53 100 ASP A N 1
ATOM 747 C CA . ASP A 1 100 ? 5.182 -9.730 8.250 1.00 49.53 100 ASP A CA 1
ATOM 748 C C . ASP A 1 100 ? 4.746 -10.719 7.157 1.00 49.53 100 ASP A C 1
ATOM 750 O O . ASP A 1 100 ? 5.383 -11.743 6.927 1.00 49.53 100 ASP A O 1
ATOM 754 N N . ASP A 1 101 ? 3.710 -10.377 6.408 1.00 48.81 101 ASP A N 1
ATOM 755 C CA . ASP A 1 101 ? 3.741 -10.607 4.979 1.00 48.81 101 ASP A CA 1
ATOM 756 C C . ASP A 1 101 ? 4.166 -9.270 4.375 1.00 48.81 101 ASP A C 1
ATOM 758 O O . ASP A 1 101 ? 3.323 -8.415 4.081 1.00 48.81 101 ASP A O 1
ATOM 762 N N . PRO A 1 102 ? 5.483 -8.975 4.282 1.00 53.12 102 PRO A N 1
ATOM 763 C CA . PRO A 1 102 ? 5.901 -7.891 3.422 1.00 53.12 102 PRO A CA 1
ATOM 764 C C . PRO A 1 102 ? 5.356 -8.259 2.051 1.00 53.12 102 PRO A C 1
ATOM 766 O O . PRO A 1 102 ? 5.881 -9.179 1.432 1.00 53.12 102 PRO A O 1
ATOM 769 N N . ILE A 1 103 ? 4.294 -7.576 1.614 1.00 62.97 103 ILE A N 1
ATOM 770 C CA . ILE A 1 103 ? 3.702 -7.817 0.303 1.00 62.97 103 ILE A CA 1
ATOM 771 C C . ILE A 1 103 ? 4.788 -7.444 -0.690 1.00 62.97 103 ILE A C 1
ATOM 773 O O . ILE A 1 103 ? 5.023 -6.264 -0.956 1.00 62.97 103 ILE A O 1
ATOM 777 N N . LYS A 1 104 ? 5.541 -8.462 -1.102 1.00 68.31 104 LYS A N 1
ATOM 778 C CA . LYS A 1 104 ? 6.691 -8.353 -1.970 1.00 68.31 104 LYS A CA 1
ATOM 779 C C . LYS A 1 104 ? 6.343 -9.063 -3.246 1.00 68.31 104 LYS A C 1
ATOM 781 O O . LYS A 1 104 ? 6.608 -10.251 -3.408 1.00 68.31 104 LYS A O 1
ATOM 786 N N . GLU A 1 105 ? 5.761 -8.304 -4.150 1.00 77.94 105 GLU A N 1
ATOM 787 C CA . GLU A 1 105 ? 5.388 -8.827 -5.447 1.00 77.94 105 GLU A CA 1
ATOM 788 C C . GLU A 1 105 ? 6.470 -8.506 -6.464 1.00 77.94 105 GLU A C 1
ATOM 790 O O . GLU A 1 105 ? 7.142 -7.472 -6.395 1.00 77.94 105 GLU A O 1
ATOM 795 N N . SER A 1 106 ? 6.679 -9.459 -7.365 1.00 79.50 106 SER A N 1
ATOM 796 C CA . SER A 1 106 ? 7.567 -9.327 -8.513 1.00 79.50 106 SER A CA 1
ATOM 797 C C . SER A 1 106 ? 6.715 -9.344 -9.768 1.00 79.50 106 SER A C 1
ATOM 799 O O . SER A 1 106 ? 5.725 -10.071 -9.823 1.00 79.50 106 SER A O 1
ATOM 801 N N . THR A 1 107 ? 7.083 -8.530 -10.749 1.00 77.00 107 THR A N 1
ATOM 802 C CA . THR A 1 107 ? 6.326 -8.398 -11.995 1.00 77.00 107 THR A CA 1
ATOM 803 C C . THR A 1 107 ? 6.220 -9.735 -12.710 1.00 77.00 107 THR A C 1
ATOM 805 O O . THR A 1 107 ? 7.209 -10.467 -12.841 1.00 77.00 107 THR A O 1
ATOM 808 N N . ASP A 1 108 ? 5.022 -10.036 -13.208 1.00 76.88 108 ASP A N 1
ATOM 809 C CA . ASP A 1 108 ? 4.818 -11.174 -14.097 1.00 76.88 108 ASP A CA 1
ATOM 810 C C . ASP A 1 108 ? 5.458 -10.929 -15.485 1.00 76.88 108 ASP A C 1
ATOM 812 O O . ASP A 1 108 ? 6.040 -9.875 -15.768 1.00 76.88 108 ASP A O 1
ATOM 816 N N . GLY A 1 109 ? 5.348 -11.910 -16.388 1.00 68.50 109 GLY A N 1
ATOM 817 C CA . GLY A 1 109 ? 5.854 -11.797 -17.765 1.00 68.50 109 GLY A CA 1
ATOM 818 C C . GLY A 1 109 ? 5.173 -10.714 -18.617 1.00 68.50 109 GLY A C 1
ATOM 819 O O . GLY A 1 109 ? 5.667 -10.410 -19.701 1.00 68.50 109 GLY A O 1
ATOM 820 N N . ASN A 1 110 ? 4.076 -10.128 -18.129 1.00 77.75 110 ASN A N 1
ATOM 821 C CA . ASN A 1 110 ? 3.326 -9.045 -18.764 1.00 77.75 110 ASN A CA 1
ATOM 822 C C . ASN A 1 110 ? 3.578 -7.682 -18.094 1.00 77.75 110 ASN A C 1
ATOM 824 O O . ASN A 1 110 ? 3.143 -6.661 -18.621 1.00 77.75 110 ASN A O 1
ATOM 828 N N . GLY A 1 111 ? 4.300 -7.654 -16.970 1.00 76.38 111 GLY A N 1
ATOM 829 C CA . GLY A 1 111 ? 4.607 -6.442 -16.220 1.00 76.38 111 GLY A CA 1
ATOM 830 C C . GLY A 1 111 ? 3.583 -6.063 -15.149 1.00 76.38 111 GLY A C 1
ATOM 831 O O . GLY A 1 111 ? 3.656 -4.945 -14.646 1.00 76.38 111 GLY A O 1
ATOM 832 N N . HIS A 1 112 ? 2.653 -6.943 -14.778 1.00 83.06 112 HIS A N 1
ATOM 833 C CA . HIS A 1 112 ? 1.662 -6.675 -13.729 1.00 83.06 112 HIS A CA 1
ATOM 834 C C . HIS A 1 112 ? 2.164 -7.076 -12.335 1.00 83.06 112 HIS A C 1
ATOM 836 O O . HIS A 1 112 ? 2.977 -7.994 -12.193 1.00 83.06 112 HIS A O 1
ATOM 842 N N . LEU A 1 113 ? 1.674 -6.366 -11.315 1.00 79.56 113 LEU A N 1
ATOM 843 C CA . LEU A 1 113 ? 2.089 -6.431 -9.905 1.00 79.56 113 LEU A CA 1
ATOM 844 C C . LEU A 1 113 ? 0.889 -6.236 -8.954 1.00 79.56 113 LEU A C 1
ATOM 846 O O . LEU A 1 113 ? 0.992 -5.526 -7.949 1.00 79.56 113 LEU A O 1
ATOM 850 N N . ASP A 1 114 ? -0.271 -6.761 -9.341 1.00 79.00 114 ASP A N 1
ATOM 851 C CA . ASP A 1 114 ? -1.527 -6.495 -8.646 1.00 79.00 114 ASP A CA 1
ATOM 852 C C . ASP A 1 114 ? -1.687 -7.376 -7.400 1.00 79.00 114 ASP A C 1
ATOM 854 O O . ASP A 1 114 ? -1.681 -8.605 -7.485 1.00 79.00 114 ASP A O 1
ATOM 858 N N . HIS A 1 115 ? -1.945 -6.735 -6.259 1.00 77.62 115 HIS A N 1
ATOM 859 C CA . HIS A 1 115 ? -2.176 -7.392 -4.979 1.00 77.62 115 HIS A CA 1
ATOM 860 C C . HIS A 1 115 ? -3.624 -7.233 -4.533 1.00 77.62 115 HIS A C 1
ATOM 862 O O . HIS A 1 115 ? -4.130 -6.113 -4.449 1.00 77.62 115 HIS A O 1
ATOM 868 N N . ASN A 1 116 ? -4.272 -8.335 -4.153 1.00 80.88 116 ASN A N 1
ATOM 869 C CA . ASN A 1 116 ? -5.585 -8.301 -3.516 1.00 80.88 116 ASN A CA 1
ATOM 870 C C . ASN A 1 116 ? -5.714 -9.406 -2.455 1.00 80.88 116 ASN A C 1
ATOM 872 O O . ASN A 1 116 ? -5.999 -10.558 -2.787 1.00 80.88 116 ASN A O 1
ATOM 876 N N . ALA A 1 117 ? -5.498 -9.069 -1.181 1.00 78.38 117 ALA A N 1
ATOM 877 C CA . ALA A 1 117 ? -5.533 -10.037 -0.081 1.00 78.38 117 ALA A CA 1
ATOM 878 C C . ALA A 1 117 ? -6.017 -9.427 1.244 1.00 78.38 117 ALA A C 1
ATOM 880 O O . ALA A 1 117 ? -6.019 -8.209 1.435 1.00 78.38 117 ALA A O 1
ATOM 881 N N . LYS A 1 118 ? -6.429 -10.297 2.176 1.00 77.31 118 LYS A N 1
ATOM 882 C CA . LYS A 1 118 ? -6.796 -9.925 3.550 1.00 77.31 118 LYS A CA 1
ATOM 883 C C . LYS A 1 118 ? -5.657 -10.234 4.519 1.00 77.31 118 LYS A C 1
ATOM 885 O O . LYS A 1 118 ? -5.109 -11.331 4.474 1.00 77.31 118 LYS A O 1
ATOM 890 N N . HIS A 1 119 ? -5.361 -9.285 5.406 1.00 75.38 119 HIS A N 1
ATOM 891 C CA . HIS A 1 119 ? -4.242 -9.338 6.357 1.00 75.38 119 HIS A CA 1
ATOM 892 C C . HIS A 1 119 ? -4.739 -9.291 7.809 1.00 75.38 119 HIS A C 1
ATOM 894 O O . HIS A 1 119 ? -5.629 -8.493 8.110 1.00 75.38 119 HIS A O 1
ATOM 900 N N . ASN A 1 120 ? -4.166 -10.122 8.691 1.00 75.38 120 ASN A N 1
ATOM 901 C CA . ASN A 1 120 ? -4.557 -10.288 10.104 1.00 75.38 120 ASN A CA 1
ATOM 902 C C . ASN A 1 120 ? -3.467 -9.854 11.086 1.00 75.38 120 ASN A C 1
ATOM 904 O O . ASN A 1 120 ? -2.271 -10.070 10.787 1.00 75.38 120 ASN A O 1
#

pLDDT: mean 83.35, std 11.45, range [40.41, 94.75]

Sequence (120 aa):
MKAFKIHETALGVTGTGVKITYKLVKTGDVSMADLSIGHTPIDLKKDQDKTDNNVFQSKNDSQYLGLWEGNGILVTAHANGKAGGNWKLTISVNGTPLNDDPIKESTDGNGHLDHNAKHN

Organism: NCBI:txid1457233

Secondary structure (DSSP, 8-state):
-PPP---GGGTT---EEEEEEEEEEE-TT-EEEEEEETTEE--HHHHB-SS-TTEEE--TT-PEEEEEETTEEEEEEEEE--TT-BEEEEEEETTEEPPS--B--B--TTSB--EEEEE-

Radius of gyration: 14.07 Å; chains: 1; bounding box: 36×26×35 Å